Protein AF-A0A821HJB1-F1 (afdb_monomer_lite)

Radius of gyration: 17.28 Å; chains: 1; bounding box: 41×42×47 Å

Structure (mmCIF, N/CA/C/O backbone):
data_AF-A0A821HJB1-F1
#
_entry.id   AF-A0A821HJB1-F1
#
loop_
_atom_site.group_PDB
_atom_site.id
_atom_site.type_symbol
_atom_site.label_atom_id
_atom_site.label_alt_id
_atom_site.label_comp_id
_atom_site.label_asym_id
_atom_site.label_entity_id
_atom_site.label_seq_id
_atom_site.pdbx_PDB_ins_code
_atom_site.Cartn_x
_atom_site.Cartn_y
_atom_site.Cartn_z
_atom_site.occupancy
_atom_site.B_iso_or_equiv
_atom_site.auth_seq_id
_atom_site.auth_comp_id
_atom_site.auth_asym_id
_atom_site.auth_atom_id
_atom_site.pdbx_PDB_model_num
ATOM 1 N N . MET A 1 1 ? 3.500 -17.237 -17.540 1.00 58.28 1 MET A N 1
ATOM 2 C CA . MET A 1 1 ? 4.418 -17.681 -18.619 1.00 58.28 1 MET A CA 1
ATOM 3 C C . MET A 1 1 ? 4.490 -16.703 -19.791 1.00 58.28 1 MET A C 1
ATOM 5 O O . MET A 1 1 ? 5.601 -16.376 -20.175 1.00 58.28 1 MET A O 1
ATOM 9 N N . ALA A 1 2 ? 3.378 -16.182 -20.330 1.00 74.88 2 ALA A N 1
ATOM 10 C CA . ALA A 1 2 ? 3.442 -15.187 -21.416 1.00 74.88 2 ALA A CA 1
ATOM 11 C C . ALA A 1 2 ? 4.125 -13.862 -21.001 1.00 74.88 2 ALA A C 1
ATOM 13 O O . ALA A 1 2 ? 4.992 -13.376 -21.716 1.00 74.88 2 ALA A O 1
ATOM 14 N N . ILE A 1 3 ? 3.803 -13.335 -19.812 1.00 73.25 3 ILE A N 1
ATOM 15 C CA . ILE A 1 3 ? 4.368 -12.079 -19.273 1.00 73.25 3 ILE A CA 1
ATOM 16 C C . ILE A 1 3 ? 5.892 -12.179 -19.085 1.00 73.25 3 ILE A C 1
ATOM 18 O O . ILE A 1 3 ? 6.630 -11.317 -19.550 1.00 73.25 3 ILE A O 1
ATOM 22 N N . HIS A 1 4 ? 6.368 -13.287 -18.511 1.00 74.19 4 HIS A N 1
ATOM 23 C CA . HIS A 1 4 ? 7.798 -13.567 -18.349 1.00 74.19 4 HIS A CA 1
ATOM 24 C C . HIS A 1 4 ? 8.555 -13.622 -19.687 1.00 74.19 4 HIS A C 1
ATOM 26 O O . HIS A 1 4 ? 9.678 -13.130 -19.807 1.00 74.19 4 HIS A O 1
ATOM 32 N N . GLY A 1 5 ? 7.929 -14.206 -20.716 1.00 74.50 5 GLY A N 1
ATOM 33 C CA . GLY A 1 5 ? 8.490 -14.249 -22.065 1.00 74.50 5 GLY A CA 1
ATOM 34 C C . GLY A 1 5 ? 8.616 -12.856 -22.681 1.00 74.50 5 GLY A C 1
ATOM 35 O O . GLY A 1 5 ? 9.649 -12.548 -23.268 1.00 74.50 5 GLY A O 1
ATOM 36 N N . ILE A 1 6 ? 7.610 -11.999 -22.484 1.00 77.25 6 ILE A N 1
ATOM 37 C CA . ILE A 1 6 ? 7.624 -10.601 -22.939 1.00 77.25 6 ILE A CA 1
ATOM 38 C C . ILE A 1 6 ? 8.717 -9.808 -22.213 1.00 77.25 6 ILE A C 1
ATOM 40 O O . ILE A 1 6 ? 9.512 -9.147 -22.876 1.00 77.25 6 ILE A O 1
ATOM 44 N N . TYR A 1 7 ? 8.818 -9.923 -20.883 1.00 73.12 7 TYR A N 1
ATOM 45 C CA . TYR A 1 7 ? 9.877 -9.277 -20.097 1.00 73.12 7 TYR A CA 1
ATOM 46 C C . TYR A 1 7 ? 11.272 -9.681 -20.586 1.00 73.12 7 TYR A C 1
ATOM 48 O O . TYR A 1 7 ? 12.104 -8.834 -20.906 1.00 73.12 7 TYR A O 1
ATOM 56 N N . THR A 1 8 ? 11.510 -10.989 -20.706 1.00 71.56 8 THR A N 1
ATOM 57 C CA . THR A 1 8 ? 12.806 -11.533 -21.131 1.00 71.56 8 THR A CA 1
ATOM 58 C C . THR A 1 8 ? 13.161 -11.106 -22.556 1.00 71.56 8 THR A C 1
ATOM 60 O O . THR A 1 8 ? 14.311 -10.772 -22.838 1.00 71.56 8 THR A O 1
ATOM 63 N N . TRP A 1 9 ? 12.179 -11.080 -23.459 1.00 75.62 9 TRP A N 1
ATOM 64 C CA . TRP A 1 9 ? 12.358 -10.630 -24.838 1.00 75.62 9 TRP A CA 1
ATOM 65 C C . TRP A 1 9 ? 12.702 -9.135 -24.910 1.00 75.62 9 TRP A C 1
ATOM 67 O O . TRP A 1 9 ? 13.674 -8.765 -25.567 1.00 75.62 9 TRP A O 1
ATOM 77 N N . LEU A 1 10 ? 11.981 -8.288 -24.170 1.00 71.69 10 LEU A N 1
ATOM 78 C CA . LEU A 1 10 ? 12.238 -6.846 -24.101 1.00 71.69 10 LEU A CA 1
ATOM 79 C C . LEU A 1 10 ? 13.613 -6.532 -23.502 1.00 71.69 10 LEU A C 1
ATOM 81 O O . LEU A 1 10 ? 14.367 -5.736 -24.067 1.00 71.69 10 LEU A O 1
ATOM 85 N N . LYS A 1 11 ? 13.976 -7.214 -22.413 1.00 72.62 11 LYS A N 1
ATOM 86 C CA . LYS A 1 11 ? 15.265 -7.044 -21.739 1.00 72.62 11 LYS A CA 1
ATOM 87 C C . LYS A 1 11 ? 16.439 -7.445 -22.629 1.00 72.62 11 LYS A C 1
ATOM 89 O O . LYS A 1 11 ? 17.421 -6.713 -22.721 1.00 72.62 11 LYS A O 1
ATOM 94 N N . ASN A 1 12 ? 16.330 -8.587 -23.309 1.00 75.12 12 ASN A N 1
ATOM 95 C CA . ASN A 1 12 ? 17.436 -9.143 -24.089 1.00 75.12 12 ASN A CA 1
ATOM 96 C C . ASN A 1 12 ? 17.602 -8.491 -25.466 1.00 75.12 12 ASN A C 1
ATOM 98 O O . ASN A 1 12 ? 18.727 -8.409 -25.953 1.00 75.12 12 ASN A O 1
ATOM 102 N N . ILE A 1 13 ? 16.515 -8.050 -26.107 1.00 70.88 13 ILE A N 1
ATOM 103 C CA . ILE A 1 13 ? 16.569 -7.518 -27.479 1.00 70.88 13 ILE A CA 1
ATOM 104 C C . ILE A 1 13 ? 16.644 -5.995 -27.500 1.00 70.88 13 ILE A C 1
ATOM 106 O O . ILE A 1 13 ? 17.388 -5.435 -28.301 1.00 70.88 13 ILE A O 1
ATOM 110 N N . HIS A 1 14 ? 15.900 -5.321 -26.622 1.00 62.53 14 HIS A N 1
ATOM 111 C CA . HIS A 1 14 ? 15.787 -3.864 -26.650 1.00 62.53 14 HIS A CA 1
ATOM 112 C C . HIS A 1 14 ? 16.592 -3.160 -25.553 1.00 62.53 14 HIS A C 1
ATOM 114 O O . HIS A 1 14 ? 16.642 -1.934 -25.563 1.00 62.53 14 HIS A O 1
ATOM 120 N N . GLN A 1 15 ? 17.220 -3.900 -24.624 1.00 66.81 15 GLN A N 1
ATOM 121 C CA . GLN A 1 15 ? 17.882 -3.343 -23.428 1.00 66.81 15 GLN A CA 1
ATOM 122 C C . GLN A 1 15 ? 16.966 -2.404 -22.621 1.00 66.81 15 GLN A C 1
ATOM 124 O O . GLN A 1 15 ? 17.431 -1.532 -21.889 1.00 66.81 15 GLN A O 1
ATOM 129 N N . LEU A 1 16 ? 15.652 -2.573 -22.768 1.00 62.72 16 LEU A N 1
ATOM 130 C CA . LEU A 1 16 ? 14.650 -1.795 -22.062 1.00 62.72 16 LEU A CA 1
ATOM 131 C C . LEU A 1 16 ? 14.325 -2.524 -20.764 1.00 62.72 16 LEU A C 1
ATOM 133 O O . LEU A 1 16 ? 13.794 -3.636 -20.789 1.00 62.72 16 LEU A O 1
ATOM 137 N N . ASP A 1 17 ? 14.651 -1.901 -19.634 1.00 64.06 17 ASP A N 1
ATOM 138 C CA . ASP A 1 17 ? 14.298 -2.433 -18.321 1.00 64.06 17 ASP A CA 1
ATOM 139 C C . ASP A 1 17 ? 12.900 -1.940 -17.941 1.00 64.06 17 ASP A C 1
ATOM 141 O O . ASP A 1 17 ? 12.717 -0.884 -17.338 1.00 64.06 17 ASP A O 1
ATOM 145 N N . TRP A 1 18 ? 11.881 -2.670 -18.392 1.00 73.31 18 TRP A N 1
ATOM 146 C CA . TRP A 1 18 ? 10.493 -2.408 -18.011 1.00 73.31 18 TRP A CA 1
ATOM 147 C C . TRP A 1 18 ? 10.191 -3.135 -16.707 1.00 73.31 18 TRP A C 1
ATOM 149 O O . TRP A 1 18 ? 9.511 -4.162 -16.671 1.00 73.31 18 TRP A O 1
ATOM 159 N N . SER A 1 19 ? 10.730 -2.581 -15.629 1.00 71.50 19 SER A N 1
ATOM 160 C CA . SER A 1 19 ? 10.593 -3.060 -14.253 1.00 71.50 19 SER A CA 1
ATOM 161 C C . SER A 1 19 ? 9.132 -3.219 -13.800 1.00 71.50 19 SER A C 1
ATOM 163 O O . SER A 1 19 ? 8.833 -4.073 -12.970 1.00 71.50 19 SER A O 1
ATOM 165 N N . TRP A 1 20 ? 8.183 -2.501 -14.409 1.00 77.19 20 TRP A N 1
ATOM 166 C CA . TRP A 1 20 ? 6.747 -2.680 -14.161 1.00 77.19 20 TRP A CA 1
ATOM 167 C C . TRP A 1 20 ? 6.178 -4.008 -14.679 1.00 77.19 20 TRP A C 1
ATOM 169 O O . TRP A 1 20 ? 5.263 -4.550 -14.065 1.00 77.19 20 TRP A O 1
ATOM 179 N N . ILE A 1 21 ? 6.731 -4.581 -15.758 1.00 79.81 21 ILE A N 1
ATOM 180 C CA . ILE A 1 21 ? 6.297 -5.898 -16.258 1.00 79.81 21 ILE A CA 1
ATOM 181 C C . ILE A 1 21 ? 6.675 -6.992 -15.259 1.00 79.81 21 ILE A C 1
ATOM 183 O O . ILE A 1 21 ? 5.916 -7.945 -15.076 1.00 79.81 21 ILE A O 1
ATOM 187 N N . GLN A 1 22 ? 7.827 -6.853 -14.601 1.00 79.19 22 GLN A N 1
ATOM 188 C CA . GLN A 1 22 ? 8.259 -7.788 -13.567 1.00 79.19 22 GLN A CA 1
ATOM 189 C C . GLN A 1 22 ? 7.305 -7.764 -12.361 1.00 79.19 22 GLN A C 1
ATOM 191 O O . GLN A 1 22 ? 6.886 -8.823 -11.890 1.00 79.19 22 GLN A O 1
ATOM 196 N N . ALA A 1 23 ? 6.851 -6.579 -11.947 1.00 81.25 23 ALA A N 1
ATOM 197 C CA . ALA A 1 23 ? 5.840 -6.453 -10.901 1.00 81.25 23 ALA A CA 1
ATOM 198 C C . ALA A 1 23 ? 4.513 -7.137 -11.298 1.00 81.25 23 ALA A C 1
ATOM 200 O O . ALA A 1 23 ? 3.960 -7.913 -10.514 1.00 81.25 23 ALA A O 1
ATOM 201 N N . CYS A 1 24 ? 4.061 -6.961 -12.549 1.00 82.44 24 CYS A N 1
ATOM 202 C CA . CYS A 1 24 ? 2.880 -7.654 -13.085 1.00 82.44 24 CYS A CA 1
ATOM 203 C C . CYS A 1 24 ? 3.066 -9.179 -13.156 1.00 82.44 24 CYS A C 1
ATOM 205 O O . CYS A 1 24 ? 2.105 -9.937 -13.013 1.00 82.44 24 CYS A O 1
ATOM 207 N N . GLU A 1 25 ? 4.290 -9.664 -13.384 1.00 84.62 25 GLU A N 1
ATOM 208 C CA . GLU A 1 25 ? 4.593 -11.094 -13.319 1.00 84.62 25 GLU A CA 1
ATOM 209 C C . GLU A 1 25 ? 4.379 -11.630 -11.899 1.00 84.62 25 GLU A C 1
ATOM 211 O O . GLU A 1 25 ? 3.733 -12.668 -11.724 1.00 84.62 25 GLU A O 1
ATOM 216 N N . HIS A 1 26 ? 4.876 -10.916 -10.887 1.00 83.44 26 HIS A N 1
ATOM 217 C CA . HIS A 1 26 ? 4.679 -11.287 -9.490 1.00 83.44 26 HIS A CA 1
ATOM 218 C C . HIS A 1 26 ? 3.205 -11.240 -9.077 1.00 83.44 26 HIS A C 1
ATOM 220 O O . HIS A 1 26 ? 2.749 -12.149 -8.376 1.00 83.44 26 HIS A O 1
ATOM 226 N N . GLU A 1 27 ? 2.444 -10.260 -9.563 1.00 84.50 27 GLU A N 1
ATOM 227 C CA . GLU A 1 27 ? 0.997 -10.187 -9.355 1.00 84.50 27 GLU A CA 1
ATOM 228 C C . GLU A 1 27 ? 0.277 -11.390 -9.989 1.00 84.50 27 GLU A C 1
ATOM 230 O O . GLU A 1 27 ? -0.464 -12.109 -9.311 1.00 84.50 27 GLU A O 1
ATOM 235 N N . ALA A 1 28 ? 0.573 -11.700 -11.257 1.00 83.50 28 ALA A N 1
ATOM 236 C CA . ALA A 1 28 ? 0.003 -12.847 -11.968 1.00 83.50 28 ALA A CA 1
ATOM 237 C C . ALA A 1 28 ? 0.384 -14.197 -11.330 1.00 83.50 28 ALA A C 1
ATOM 239 O O . ALA A 1 28 ? -0.383 -15.161 -11.390 1.00 83.50 28 ALA A O 1
ATOM 240 N N . ALA A 1 29 ? 1.551 -14.270 -10.687 1.00 86.19 29 ALA A N 1
ATOM 241 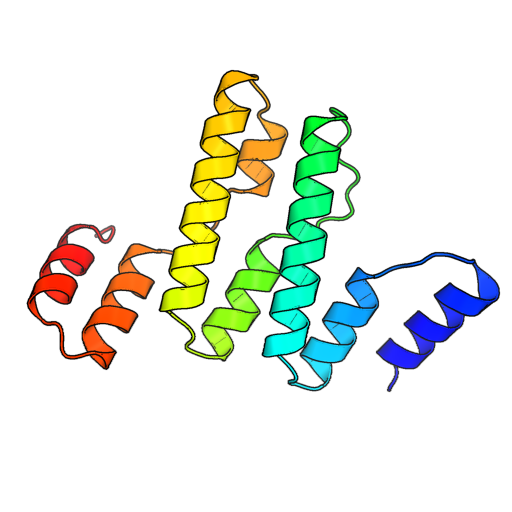C CA . ALA A 1 29 ? 1.999 -15.421 -9.910 1.00 86.19 29 ALA A CA 1
ATOM 242 C C . ALA A 1 29 ? 1.362 -15.504 -8.506 1.00 86.19 29 ALA A C 1
ATOM 244 O O . ALA A 1 29 ? 1.699 -16.408 -7.741 1.00 86.19 29 ALA A O 1
ATOM 245 N N . ARG A 1 30 ? 0.453 -14.580 -8.150 1.00 84.06 30 ARG A N 1
ATOM 246 C CA . ARG A 1 30 ? -0.130 -14.398 -6.806 1.00 84.06 30 ARG A CA 1
ATOM 247 C C . ARG A 1 30 ? 0.899 -14.118 -5.708 1.00 84.06 30 ARG A C 1
ATOM 249 O O . ARG A 1 30 ? 0.589 -14.242 -4.522 1.00 84.06 30 ARG A O 1
ATOM 256 N N . ASN A 1 31 ? 2.106 -13.691 -6.069 1.00 88.81 31 ASN A N 1
ATOM 257 C CA . ASN A 1 31 ? 3.094 -13.198 -5.118 1.00 88.81 31 ASN A CA 1
ATOM 258 C C . ASN A 1 31 ? 2.860 -11.703 -4.852 1.00 88.81 31 ASN A C 1
ATOM 260 O O . ASN A 1 31 ? 3.690 -10.848 -5.154 1.00 88.81 31 ASN A O 1
ATOM 264 N N . LEU A 1 32 ? 1.694 -11.401 -4.279 1.00 88.06 32 LEU A N 1
ATOM 265 C CA . LEU A 1 32 ? 1.202 -10.033 -4.094 1.00 88.06 32 LEU A CA 1
ATOM 266 C C . LEU A 1 32 ? 2.092 -9.195 -3.165 1.00 88.06 32 LEU A C 1
ATOM 268 O O . LEU A 1 32 ? 2.153 -7.981 -3.308 1.00 88.06 32 LEU A O 1
ATOM 272 N N . LYS A 1 33 ? 2.823 -9.826 -2.233 1.00 88.12 33 LYS A N 1
ATOM 273 C CA . LYS A 1 33 ? 3.762 -9.115 -1.347 1.00 88.12 33 LYS A CA 1
ATOM 274 C C . LYS A 1 33 ? 4.953 -8.561 -2.121 1.00 88.12 33 LYS A C 1
ATOM 276 O O . LYS A 1 33 ? 5.355 -7.422 -1.895 1.00 88.12 33 LYS A O 1
ATOM 281 N N . GLN A 1 34 ? 5.502 -9.372 -3.024 1.00 87.19 34 GLN A N 1
ATOM 282 C CA . GLN A 1 34 ? 6.606 -8.957 -3.881 1.00 87.19 34 GLN A CA 1
ATOM 283 C C . GLN A 1 34 ? 6.130 -7.931 -4.915 1.00 87.19 34 GLN A C 1
ATOM 285 O O . GLN A 1 34 ? 6.786 -6.910 -5.094 1.00 87.19 34 GLN A O 1
ATOM 290 N N . ALA A 1 35 ? 4.949 -8.147 -5.505 1.00 87.50 35 ALA A N 1
ATOM 291 C CA . ALA A 1 35 ? 4.334 -7.193 -6.425 1.00 87.50 35 ALA A CA 1
ATOM 292 C C . ALA A 1 35 ? 4.112 -5.821 -5.761 1.00 87.50 35 ALA A C 1
ATOM 294 O O . ALA A 1 35 ? 4.539 -4.806 -6.300 1.00 87.50 35 ALA A O 1
ATOM 295 N N . ALA A 1 36 ? 3.552 -5.782 -4.545 1.00 87.88 36 ALA A N 1
ATOM 296 C CA . ALA A 1 36 ? 3.354 -4.539 -3.796 1.00 87.88 36 ALA A CA 1
ATOM 297 C C . ALA A 1 36 ? 4.669 -3.790 -3.535 1.00 87.88 36 ALA A C 1
ATOM 299 O O . ALA A 1 36 ? 4.719 -2.565 -3.642 1.00 87.88 36 ALA A O 1
ATOM 300 N N . TYR A 1 37 ? 5.742 -4.513 -3.193 1.00 88.81 37 TYR A N 1
ATOM 301 C CA . TYR A 1 37 ? 7.061 -3.917 -2.978 1.00 88.81 37 TYR A CA 1
ATOM 302 C C . TYR A 1 37 ? 7.611 -3.275 -4.257 1.00 88.81 37 TYR A C 1
ATOM 304 O O . TYR A 1 37 ? 8.083 -2.137 -4.221 1.00 88.81 37 TYR A O 1
ATOM 312 N N . GLU A 1 38 ? 7.512 -3.977 -5.383 1.00 86.38 38 GLU A N 1
ATOM 313 C CA . GLU A 1 38 ? 7.994 -3.486 -6.673 1.00 86.38 38 GLU A CA 1
ATOM 314 C C . GLU A 1 38 ? 7.149 -2.316 -7.183 1.00 86.38 38 GLU A C 1
ATOM 316 O O . GLU A 1 38 ? 7.708 -1.274 -7.521 1.00 86.38 38 GLU A O 1
ATOM 321 N N . TYR A 1 39 ? 5.815 -2.399 -7.117 1.00 88.19 39 TYR A N 1
ATOM 322 C CA . TYR A 1 39 ? 4.935 -1.274 -7.453 1.00 88.19 39 TYR A CA 1
ATOM 323 C C . TYR A 1 39 ? 5.191 -0.047 -6.581 1.00 88.19 39 TYR A C 1
ATOM 325 O O . TYR A 1 39 ? 5.135 1.081 -7.072 1.00 88.19 39 TYR A O 1
ATOM 333 N N . LYS A 1 40 ? 5.521 -0.242 -5.302 1.00 87.44 40 LYS A N 1
ATOM 334 C CA . LYS A 1 40 ? 5.873 0.851 -4.394 1.00 87.44 40 LYS A CA 1
ATOM 335 C C . LYS A 1 40 ? 7.180 1.531 -4.801 1.00 87.44 40 LYS A C 1
ATOM 337 O O . LYS A 1 40 ? 7.258 2.758 -4.779 1.00 87.44 40 LYS A O 1
ATOM 342 N N . LEU A 1 41 ? 8.199 0.753 -5.166 1.00 86.19 41 LEU A N 1
ATOM 343 C CA . LEU A 1 41 ? 9.470 1.268 -5.684 1.00 86.19 41 LEU A CA 1
ATOM 344 C C . LEU A 1 41 ? 9.246 2.099 -6.948 1.00 86.19 41 LEU A C 1
ATOM 346 O O . LEU A 1 41 ? 9.666 3.252 -7.007 1.00 86.19 41 LEU A O 1
ATOM 350 N N . LEU A 1 42 ? 8.492 1.541 -7.891 1.00 84.00 42 LEU A N 1
ATOM 351 C CA . LEU A 1 42 ? 8.178 2.176 -9.165 1.00 84.00 42 LEU A CA 1
ATOM 352 C C . LEU A 1 42 ? 7.356 3.455 -8.998 1.00 84.00 42 LEU A C 1
ATOM 354 O O . LEU A 1 42 ? 7.661 4.465 -9.624 1.00 84.00 42 LEU A O 1
ATOM 358 N N . SER A 1 43 ? 6.361 3.442 -8.108 1.00 83.12 43 SER A N 1
ATOM 359 C CA . SER A 1 43 ? 5.562 4.631 -7.792 1.00 83.12 43 SER A CA 1
ATOM 360 C C . SER A 1 43 ? 6.436 5.740 -7.200 1.00 83.12 43 SER A C 1
ATOM 362 O O . SER A 1 43 ? 6.340 6.890 -7.612 1.00 83.12 43 SER A O 1
ATOM 364 N N . ASN A 1 44 ? 7.346 5.408 -6.276 1.00 83.94 44 ASN A N 1
ATOM 365 C CA . ASN A 1 44 ? 8.257 6.391 -5.681 1.00 83.94 44 ASN A CA 1
ATOM 366 C C . ASN A 1 44 ? 9.236 6.985 -6.702 1.00 83.94 44 ASN A C 1
ATOM 368 O O . ASN A 1 44 ? 9.515 8.184 -6.657 1.00 83.94 44 ASN A O 1
ATOM 372 N N . GLU A 1 45 ? 9.768 6.164 -7.609 1.00 81.31 45 GLU A N 1
ATOM 373 C CA . GLU A 1 45 ? 10.615 6.640 -8.705 1.00 81.31 45 GLU A CA 1
ATOM 374 C C . GLU A 1 45 ? 9.828 7.546 -9.652 1.00 81.31 45 GLU A C 1
ATOM 376 O O . GLU A 1 45 ? 10.295 8.640 -9.960 1.00 81.31 45 GLU A O 1
ATOM 381 N N . HIS A 1 46 ? 8.604 7.156 -10.018 1.00 78.12 46 HIS A N 1
ATOM 382 C CA . HIS A 1 46 ? 7.713 7.967 -10.840 1.00 78.12 46 HIS A CA 1
ATOM 383 C C . HIS A 1 46 ? 7.417 9.325 -10.189 1.00 78.12 46 HIS A C 1
ATOM 385 O O . HIS A 1 46 ? 7.570 10.362 -10.831 1.00 78.12 46 HIS A O 1
ATOM 391 N N . PHE A 1 47 ? 7.100 9.352 -8.892 1.00 76.94 47 PHE A N 1
ATOM 392 C CA . PHE A 1 47 ? 6.885 10.601 -8.156 1.00 76.94 47 PHE A CA 1
ATOM 393 C C . PHE A 1 47 ? 8.133 11.483 -8.107 1.00 76.94 47 PHE A C 1
ATOM 395 O O . PHE A 1 47 ? 8.034 12.699 -8.251 1.00 76.94 47 PHE A O 1
ATOM 402 N N 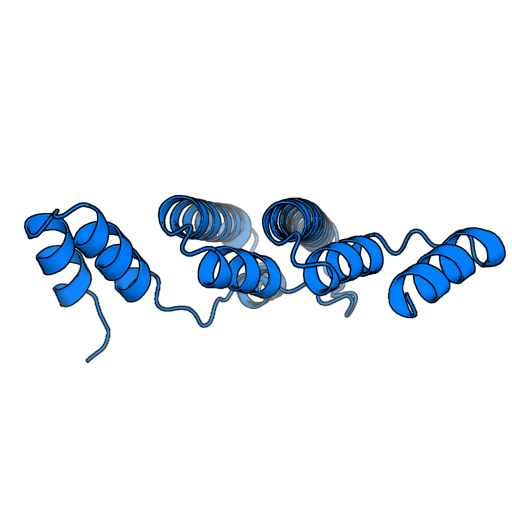. LYS A 1 48 ? 9.320 10.887 -7.960 1.00 77.50 48 LYS A N 1
ATOM 403 C CA . LYS A 1 48 ? 10.588 11.622 -8.013 1.00 77.50 48 LYS A CA 1
ATOM 404 C C . LYS A 1 48 ? 10.876 12.171 -9.415 1.00 77.50 48 LYS A C 1
ATOM 406 O O . LYS A 1 48 ? 11.414 13.263 -9.550 1.00 77.50 48 LYS A O 1
ATOM 411 N N . THR A 1 49 ? 10.523 11.446 -10.471 1.00 75.75 49 THR A N 1
ATOM 412 C CA . THR A 1 49 ? 10.663 11.938 -11.848 1.00 75.75 49 THR A CA 1
ATOM 413 C C . THR A 1 49 ? 9.674 13.065 -12.142 1.00 75.75 49 THR A C 1
ATOM 415 O O . THR A 1 49 ? 10.071 14.065 -12.736 1.00 75.75 49 THR A O 1
ATOM 418 N N . LEU A 1 50 ? 8.428 12.954 -11.675 1.00 72.62 50 LEU A N 1
ATOM 419 C CA . LEU A 1 50 ? 7.416 14.011 -11.788 1.00 72.62 50 LEU A CA 1
ATOM 420 C C . LEU A 1 50 ? 7.774 15.268 -10.982 1.00 72.62 50 LEU A C 1
ATOM 422 O O . LEU A 1 50 ? 7.384 16.368 -11.365 1.00 72.62 50 LEU A O 1
ATOM 426 N N . SER A 1 51 ? 8.520 15.134 -9.879 1.00 69.12 51 SER A N 1
ATOM 427 C CA . SER A 1 51 ? 9.017 16.300 -9.139 1.00 69.12 51 SER A CA 1
ATOM 428 C C . SER A 1 51 ? 10.195 16.985 -9.835 1.00 69.12 51 SER A C 1
ATOM 430 O O . SER A 1 51 ? 10.371 18.191 -9.702 1.00 69.12 51 SER A O 1
ATOM 432 N N . MET A 1 52 ? 11.000 16.237 -10.597 1.00 70.25 52 MET A N 1
ATOM 433 C CA . MET A 1 52 ? 12.164 16.765 -11.319 1.00 70.25 52 MET A CA 1
ATOM 434 C C . MET A 1 52 ? 11.851 17.226 -12.749 1.00 70.25 52 MET A C 1
ATOM 436 O O . MET A 1 52 ? 12.624 17.990 -13.326 1.00 70.25 52 MET A O 1
ATOM 440 N N . SER A 1 53 ? 10.752 16.759 -13.341 1.00 61.88 53 SER A N 1
ATOM 441 C CA . SER A 1 53 ? 10.336 17.097 -14.701 1.00 61.88 53 SER A CA 1
ATOM 442 C C . SER A 1 53 ? 8.826 17.325 -14.756 1.00 61.88 53 SER A C 1
ATOM 444 O O . SER A 1 53 ? 8.054 16.473 -14.334 1.00 61.88 53 SER A O 1
ATOM 446 N N . ASN A 1 54 ? 8.395 18.451 -15.334 1.00 57.16 54 ASN A N 1
ATOM 447 C CA . ASN A 1 54 ? 6.974 18.743 -15.587 1.00 57.16 54 ASN A CA 1
ATOM 448 C C . ASN A 1 54 ? 6.353 17.842 -16.676 1.00 57.16 54 ASN A C 1
ATOM 450 O O . ASN A 1 54 ? 5.203 18.046 -17.066 1.00 57.16 54 ASN A O 1
ATOM 454 N N . GLU A 1 55 ? 7.103 16.871 -17.201 1.00 54.56 55 GLU A N 1
ATOM 455 C CA . GLU A 1 55 ? 6.649 15.974 -18.254 1.00 54.56 55 GLU A CA 1
ATOM 456 C C . GLU A 1 55 ? 5.983 14.738 -17.648 1.00 54.56 55 GLU A C 1
ATOM 458 O O . GLU A 1 55 ? 6.626 13.859 -17.074 1.00 54.56 55 GLU A O 1
ATOM 463 N N . THR A 1 56 ? 4.668 14.641 -17.828 1.00 52.50 56 THR A N 1
ATOM 464 C CA . THR A 1 56 ? 3.910 13.417 -17.578 1.00 52.50 56 THR A CA 1
ATOM 465 C C . THR A 1 56 ? 4.208 12.430 -18.699 1.00 52.50 56 THR A C 1
ATOM 467 O O . THR A 1 56 ? 3.483 12.370 -19.694 1.00 52.50 56 THR A O 1
ATOM 470 N N . LYS A 1 57 ? 5.292 11.658 -18.581 1.00 51.06 57 LYS A N 1
ATOM 471 C CA . LYS A 1 57 ? 5.366 10.418 -19.356 1.00 51.06 57 LYS A CA 1
ATOM 472 C C . LYS A 1 57 ? 4.211 9.535 -18.902 1.00 51.06 57 LYS A C 1
ATOM 474 O O . LYS A 1 57 ? 4.090 9.235 -17.718 1.00 51.06 57 LYS A O 1
ATOM 479 N N . ASP A 1 58 ? 3.382 9.149 -19.864 1.00 50.31 58 ASP A N 1
ATOM 480 C CA . ASP A 1 58 ? 2.156 8.349 -19.736 1.00 50.31 58 ASP A CA 1
ATOM 481 C C . ASP A 1 58 ? 2.419 6.896 -19.278 1.00 50.31 58 ASP A C 1
ATOM 483 O O . ASP A 1 58 ? 1.568 6.017 -19.413 1.00 50.31 58 ASP A O 1
ATOM 487 N N . ASP A 1 59 ? 3.595 6.634 -18.700 1.00 53.66 59 ASP A N 1
ATOM 488 C CA . ASP A 1 59 ? 3.930 5.409 -17.986 1.00 53.66 59 ASP A CA 1
ATOM 489 C C . ASP A 1 59 ? 3.233 5.466 -16.619 1.00 53.66 59 ASP A C 1
ATOM 491 O O . ASP A 1 59 ? 3.859 5.619 -15.568 1.00 53.66 59 ASP A O 1
ATOM 495 N N . LYS A 1 60 ? 1.895 5.428 -16.648 1.00 55.22 60 LYS A N 1
ATOM 496 C CA . LYS A 1 60 ? 1.016 5.404 -15.476 1.00 55.22 60 LYS A CA 1
ATOM 497 C C . LYS A 1 60 ? 1.224 4.106 -14.704 1.00 55.22 60 LYS A C 1
ATOM 499 O O . LYS A 1 60 ? 0.430 3.171 -14.778 1.00 55.22 60 LYS A O 1
ATOM 504 N N . ILE A 1 61 ? 2.278 4.063 -13.905 1.00 62.19 61 ILE A N 1
ATOM 505 C CA . ILE A 1 61 ? 2.316 3.182 -12.747 1.00 62.19 61 ILE A CA 1
ATOM 506 C C . ILE A 1 61 ? 1.509 3.910 -11.679 1.00 62.19 61 ILE A C 1
ATOM 508 O O . ILE A 1 61 ? 2.021 4.759 -10.952 1.00 62.19 61 ILE A O 1
ATOM 512 N N . SER A 1 62 ? 0.202 3.646 -11.686 1.00 67.50 62 SER A N 1
ATOM 513 C CA . SER A 1 62 ? -0.726 4.233 -10.726 1.00 67.50 62 SER A CA 1
ATOM 514 C C . SER A 1 62 ? -0.403 3.699 -9.337 1.00 67.50 62 SER A C 1
ATOM 516 O O . SER A 1 62 ? -0.226 2.491 -9.153 1.00 67.50 62 SER A O 1
ATOM 518 N N . SER A 1 63 ? -0.376 4.594 -8.348 1.00 74.69 63 SER A N 1
ATOM 519 C CA . SER A 1 63 ? -0.262 4.209 -6.939 1.00 74.69 63 SER A CA 1
ATOM 520 C C . SER A 1 63 ? -1.345 3.204 -6.529 1.00 74.69 63 SER A C 1
ATOM 522 O O . SER A 1 63 ? -1.111 2.411 -5.618 1.00 74.69 63 SER A O 1
ATOM 524 N N . GLU A 1 64 ? -2.472 3.175 -7.251 1.00 80.88 64 GLU A N 1
ATOM 525 C CA . GLU A 1 64 ? -3.578 2.215 -7.139 1.00 80.88 64 GLU A CA 1
ATOM 526 C C . GLU A 1 64 ? -3.124 0.750 -7.199 1.00 80.88 64 GLU A C 1
ATOM 528 O O . GLU A 1 64 ? -3.624 -0.057 -6.422 1.00 80.88 64 GLU A O 1
ATOM 533 N N . LEU A 1 65 ? -2.104 0.405 -7.995 1.00 84.19 65 LEU A N 1
ATOM 534 C CA . LEU A 1 65 ? -1.605 -0.978 -8.080 1.00 84.19 65 LEU A CA 1
ATOM 535 C C . LEU A 1 65 ? -1.015 -1.472 -6.748 1.00 84.19 65 LEU A C 1
ATOM 537 O O . LEU A 1 65 ? -1.123 -2.648 -6.392 1.00 84.19 65 LEU A O 1
ATOM 541 N N . VAL A 1 66 ? -0.420 -0.562 -5.968 1.00 85.69 66 VAL A N 1
ATOM 542 C CA . VAL A 1 66 ? 0.055 -0.865 -4.609 1.00 85.69 66 VAL A CA 1
ATOM 543 C C . VAL A 1 66 ? -1.134 -1.125 -3.686 1.00 85.69 66 VAL A C 1
ATOM 545 O O . VAL A 1 66 ? -1.102 -2.054 -2.874 1.00 85.69 66 VAL A O 1
ATOM 548 N N . TYR A 1 67 ? -2.192 -0.322 -3.815 1.00 86.94 67 TYR A N 1
ATOM 549 C CA . TYR A 1 67 ? -3.400 -0.493 -3.023 1.00 86.94 67 TYR A CA 1
ATOM 550 C C . TYR A 1 67 ? -4.107 -1.813 -3.335 1.00 86.94 67 TYR A C 1
ATOM 552 O O . TYR A 1 67 ? -4.443 -2.531 -2.397 1.00 86.94 67 TYR A O 1
ATOM 560 N N . ASP A 1 68 ? -4.261 -2.177 -4.608 1.00 87.31 68 ASP A N 1
ATOM 561 C CA . ASP A 1 68 ? -4.912 -3.422 -5.032 1.00 87.31 68 ASP A CA 1
ATOM 562 C C . ASP A 1 68 ? -4.210 -4.662 -4.467 1.00 87.31 68 ASP A C 1
ATOM 564 O O . ASP A 1 68 ? -4.860 -5.593 -3.968 1.00 87.31 68 ASP A O 1
ATOM 568 N N . CYS A 1 69 ? -2.872 -4.649 -4.449 1.00 87.44 69 CYS A N 1
ATOM 569 C CA . CYS A 1 69 ? -2.085 -5.715 -3.838 1.00 87.44 69 CYS A CA 1
ATOM 570 C C . CYS A 1 69 ? -2.348 -5.826 -2.326 1.00 87.44 69 CYS A C 1
ATOM 572 O O . CYS A 1 69 ? -2.576 -6.929 -1.820 1.00 87.44 69 CYS A O 1
ATOM 574 N N . TYR A 1 70 ? -2.338 -4.707 -1.591 1.00 88.81 70 TYR A N 1
ATOM 575 C CA . TYR A 1 70 ? -2.564 -4.724 -0.141 1.00 88.81 70 TYR A CA 1
ATOM 576 C C . TYR A 1 70 ? -4.018 -5.016 0.245 1.00 88.81 70 TYR A C 1
ATOM 578 O O . TYR A 1 70 ? -4.242 -5.721 1.233 1.00 88.81 70 TYR A O 1
ATOM 586 N N . LEU A 1 71 ? -4.995 -4.547 -0.539 1.00 89.06 71 LEU A N 1
ATOM 587 C CA . LEU A 1 71 ? -6.413 -4.881 -0.381 1.00 89.06 71 LEU A CA 1
ATOM 588 C C . LEU A 1 71 ? -6.629 -6.390 -0.520 1.00 89.06 71 LEU A C 1
ATOM 590 O O . LEU A 1 71 ? -7.260 -7.005 0.338 1.00 89.06 71 LEU A O 1
ATOM 594 N N . SER A 1 72 ? -6.042 -6.993 -1.556 1.00 88.88 72 SER A N 1
ATOM 595 C CA . SER A 1 72 ? -6.130 -8.435 -1.821 1.00 88.88 72 SER A CA 1
ATOM 596 C C . SER A 1 72 ? -5.461 -9.289 -0.738 1.00 88.88 72 SER A C 1
ATOM 598 O O . SER A 1 72 ? -5.836 -10.442 -0.530 1.00 88.88 72 SER A O 1
ATOM 600 N N . LEU A 1 73 ? -4.463 -8.735 -0.044 1.00 90.12 73 LEU A N 1
ATOM 601 C CA . LEU A 1 73 ? -3.769 -9.385 1.069 1.00 90.12 73 LEU A CA 1
ATOM 602 C C . LEU A 1 73 ? -4.401 -9.113 2.442 1.00 90.12 73 LEU A C 1
ATOM 604 O O . LEU A 1 73 ? -3.918 -9.672 3.427 1.00 90.12 73 LEU A O 1
ATOM 608 N N . HIS A 1 74 ? -5.429 -8.261 2.526 1.00 88.12 74 HIS A N 1
ATOM 609 C CA . HIS A 1 74 ? -5.985 -7.752 3.788 1.00 88.12 74 HIS A CA 1
ATOM 610 C C . HIS A 1 74 ? -4.920 -7.122 4.708 1.00 88.12 74 HIS A C 1
ATOM 612 O O . HIS A 1 74 ? -5.012 -7.158 5.933 1.00 88.12 74 HIS A O 1
ATOM 618 N N . GLN A 1 75 ? -3.878 -6.531 4.119 1.00 89.69 75 GLN A N 1
ATOM 619 C CA . GLN A 1 75 ? -2.799 -5.856 4.843 1.00 89.69 75 GLN A CA 1
ATOM 620 C C . GLN A 1 75 ? -3.169 -4.393 5.103 1.00 89.69 75 GLN A C 1
ATOM 622 O O . GLN A 1 75 ? -2.612 -3.459 4.522 1.00 89.69 75 GLN A O 1
ATOM 627 N N . TRP A 1 76 ? -4.173 -4.193 5.959 1.00 90.44 76 TRP A N 1
ATOM 628 C CA . TRP A 1 76 ? -4.717 -2.866 6.257 1.00 90.44 76 TRP A CA 1
ATOM 629 C C . TRP A 1 76 ? -3.689 -1.889 6.843 1.00 90.44 76 TRP A C 1
ATOM 631 O O . TRP A 1 76 ? -3.671 -0.740 6.396 1.00 90.44 76 TRP A O 1
ATOM 641 N N . PRO A 1 77 ? -2.821 -2.285 7.798 1.00 89.75 77 PRO A N 1
ATOM 642 C CA . PRO A 1 77 ? -1.813 -1.378 8.345 1.00 89.75 77 PRO A CA 1
ATOM 643 C C . PRO A 1 77 ? -0.835 -0.871 7.281 1.00 89.75 77 PRO A C 1
ATOM 645 O O . PRO A 1 77 ? -0.514 0.317 7.249 1.00 89.75 77 PRO A O 1
ATOM 648 N N . GLU A 1 78 ? -0.388 -1.751 6.386 1.00 89.88 78 GLU A N 1
ATOM 649 C CA . GLU A 1 78 ? 0.531 -1.424 5.300 1.00 89.88 78 GLU A CA 1
ATOM 650 C C . GLU A 1 78 ? -0.118 -0.494 4.273 1.00 89.88 78 GLU A C 1
ATOM 652 O O . GLU A 1 78 ? 0.520 0.459 3.822 1.00 89.88 78 GLU A O 1
ATOM 657 N N . LEU A 1 79 ? -1.399 -0.711 3.968 1.00 89.38 79 LEU A N 1
ATOM 658 C CA . LEU A 1 79 ? -2.172 0.166 3.095 1.00 89.38 79 LEU A CA 1
ATOM 659 C C . LEU A 1 79 ? -2.342 1.562 3.710 1.00 89.38 79 LEU A C 1
ATOM 661 O O . LEU A 1 79 ? -2.101 2.567 3.041 1.00 89.38 79 LEU A O 1
ATOM 665 N N . ILE A 1 80 ? -2.682 1.642 5.000 1.00 89.56 80 ILE A N 1
ATOM 666 C CA . ILE A 1 80 ? -2.788 2.921 5.721 1.00 89.56 80 ILE A CA 1
ATOM 667 C C . ILE A 1 80 ? -1.442 3.655 5.719 1.00 89.56 80 ILE A C 1
ATOM 669 O O . ILE A 1 80 ? -1.392 4.845 5.412 1.00 89.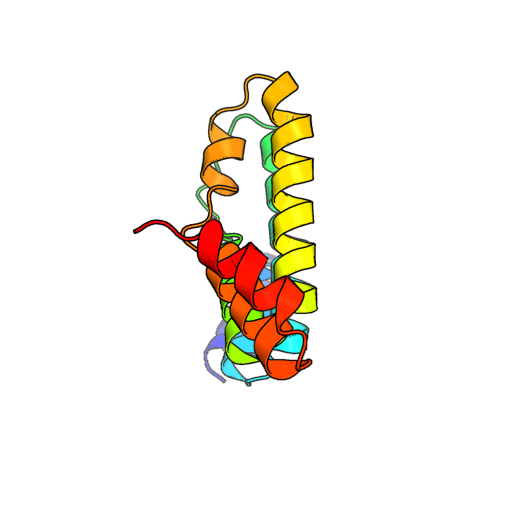56 80 ILE A O 1
ATOM 673 N N . ALA A 1 81 ? -0.344 2.949 5.996 1.00 90.44 81 ALA A N 1
ATOM 674 C CA . ALA A 1 81 ? 0.996 3.527 5.979 1.00 90.44 81 ALA A CA 1
ATOM 675 C C . ALA A 1 81 ? 1.414 4.010 4.581 1.00 90.44 81 ALA A C 1
ATOM 677 O O . ALA A 1 81 ? 2.087 5.039 4.454 1.00 90.44 81 ALA A O 1
ATOM 678 N N . TRP A 1 82 ? 1.022 3.288 3.528 1.00 89.44 82 TRP A N 1
ATOM 679 C CA . TRP A 1 82 ? 1.243 3.720 2.152 1.00 89.44 82 TRP A CA 1
ATOM 680 C C . TRP A 1 82 ? 0.471 5.001 1.843 1.00 89.44 82 TRP A C 1
ATOM 682 O O . TRP A 1 82 ? 1.076 5.977 1.408 1.00 89.44 82 TRP A O 1
ATOM 692 N N . ASN A 1 83 ? -0.811 5.055 2.197 1.00 88.75 83 ASN A N 1
ATOM 693 C CA . ASN A 1 83 ? -1.628 6.249 2.017 1.00 88.75 83 ASN A CA 1
ATOM 694 C C . ASN A 1 83 ? -1.064 7.476 2.747 1.00 88.75 83 ASN A C 1
ATOM 696 O O . ASN A 1 83 ? -0.971 8.559 2.176 1.00 88.75 83 ASN A O 1
ATOM 700 N N . ASP A 1 84 ? -0.633 7.309 3.998 1.00 88.94 84 ASP A N 1
ATOM 701 C CA . ASP A 1 84 ? -0.003 8.392 4.755 1.00 88.94 84 ASP A CA 1
ATOM 702 C C . ASP A 1 84 ? 1.328 8.836 4.115 1.00 88.94 84 ASP A C 1
ATOM 704 O O . ASP A 1 84 ? 1.713 10.000 4.232 1.00 88.94 84 ASP A O 1
ATOM 708 N N . THR A 1 85 ? 2.034 7.933 3.423 1.00 86.88 85 THR A N 1
ATOM 709 C CA . THR A 1 85 ? 3.240 8.265 2.645 1.00 86.88 85 THR A CA 1
ATOM 710 C C . THR A 1 85 ? 2.883 9.106 1.422 1.00 86.88 85 THR A C 1
ATOM 712 O O . THR A 1 85 ? 3.488 10.159 1.230 1.00 86.88 85 THR A O 1
ATOM 715 N N . CYS A 1 86 ? 1.871 8.698 0.651 1.00 83.44 86 CYS A N 1
ATOM 716 C CA . CYS A 1 86 ? 1.374 9.448 -0.503 1.00 83.44 86 CYS A CA 1
ATOM 717 C C . CYS A 1 86 ? 0.900 10.850 -0.102 1.00 83.44 86 CYS A C 1
ATOM 719 O O . CYS A 1 86 ? 1.335 11.825 -0.704 1.00 83.44 86 CYS A O 1
ATOM 721 N N . ILE A 1 87 ? 0.116 10.980 0.975 1.00 83.31 87 ILE A N 1
ATOM 722 C CA . ILE A 1 87 ? -0.338 12.286 1.485 1.00 83.31 87 ILE A CA 1
ATOM 723 C C . ILE A 1 87 ? 0.846 13.160 1.906 1.00 83.31 87 ILE A C 1
ATOM 725 O O . ILE A 1 87 ? 0.884 14.343 1.579 1.00 83.31 87 ILE A O 1
ATOM 729 N N . LYS A 1 88 ? 1.826 12.610 2.635 1.00 83.69 88 LYS A N 1
ATOM 730 C CA . LYS A 1 88 ? 3.016 13.377 3.041 1.00 83.69 88 LYS A CA 1
ATOM 731 C C . LYS A 1 88 ? 3.803 13.867 1.835 1.00 83.69 88 LYS A C 1
ATOM 733 O O . LYS A 1 88 ? 4.235 15.014 1.831 1.00 83.69 88 LYS A O 1
ATOM 738 N N . MET A 1 89 ? 3.981 13.016 0.829 1.00 78.00 89 MET A N 1
ATOM 739 C CA . MET A 1 89 ? 4.631 13.412 -0.414 1.00 78.00 89 MET A CA 1
ATOM 740 C C . MET A 1 89 ? 3.820 14.508 -1.112 1.00 78.00 89 MET A C 1
ATOM 742 O O . MET A 1 89 ? 4.374 15.559 -1.409 1.00 78.00 89 MET A O 1
ATOM 746 N N . GLN A 1 90 ? 2.506 14.337 -1.256 1.00 74.62 90 GLN A N 1
ATOM 747 C CA . GLN A 1 90 ? 1.621 15.351 -1.828 1.00 74.62 90 GLN A CA 1
ATOM 748 C C . GLN A 1 90 ? 1.733 16.690 -1.085 1.00 74.62 90 GLN A C 1
ATOM 750 O O . GLN A 1 90 ? 1.855 17.724 -1.723 1.00 74.62 90 GLN A O 1
ATOM 755 N N . MET A 1 91 ? 1.770 16.696 0.252 1.00 75.81 91 MET A N 1
ATOM 756 C CA . MET A 1 91 ? 1.947 17.919 1.049 1.00 75.81 91 MET A CA 1
ATOM 757 C C . MET A 1 91 ? 3.298 18.601 0.824 1.00 75.81 91 MET A C 1
ATOM 759 O O . MET A 1 91 ? 3.353 19.828 0.800 1.00 75.81 91 MET A O 1
ATOM 763 N N . VAL A 1 92 ? 4.377 17.829 0.668 1.00 73.25 92 VAL A N 1
ATOM 764 C CA . VAL A 1 92 ? 5.704 18.372 0.337 1.00 73.25 92 VAL A CA 1
ATOM 765 C C . VAL A 1 92 ? 5.680 19.032 -1.043 1.00 73.25 92 VAL A C 1
ATOM 767 O O . VAL A 1 92 ? 6.257 20.099 -1.207 1.00 73.25 92 VAL A O 1
ATOM 770 N N . PHE A 1 93 ? 4.969 18.450 -2.009 1.00 64.75 93 PHE A N 1
ATOM 771 C CA . PHE A 1 93 ? 4.952 18.933 -3.394 1.00 64.75 93 PHE A CA 1
ATOM 772 C C . PHE A 1 93 ? 3.847 19.953 -3.710 1.00 64.75 93 PHE A C 1
ATOM 774 O O . PHE A 1 93 ? 3.965 20.697 -4.677 1.00 64.75 93 PHE A O 1
ATOM 781 N N . LEU A 1 94 ? 2.803 20.055 -2.883 1.00 62.38 94 LEU A N 1
ATOM 782 C CA . LEU A 1 94 ? 1.805 21.132 -2.946 1.00 62.38 94 LEU A CA 1
ATOM 783 C C . LEU A 1 94 ? 2.412 22.503 -2.611 1.00 62.38 94 LEU A C 1
ATOM 785 O O . LEU A 1 94 ? 1.830 23.522 -2.956 1.00 62.38 94 LEU A O 1
ATOM 789 N N . GLN A 1 95 ? 3.577 22.541 -1.956 1.00 62.16 95 GLN A N 1
ATOM 790 C CA . GLN A 1 95 ? 4.338 23.778 -1.757 1.00 62.16 95 GLN A CA 1
ATOM 791 C C . GLN A 1 95 ? 5.030 24.266 -3.047 1.00 62.16 95 GLN A C 1
ATOM 793 O O . GLN A 1 95 ? 5.415 25.430 -3.099 1.00 62.16 95 GLN A O 1
ATOM 798 N N . ASP A 1 96 ? 5.136 23.409 -4.072 1.00 62.62 96 ASP A N 1
ATOM 799 C CA . ASP A 1 96 ? 5.778 23.676 -5.371 1.00 62.62 96 ASP A CA 1
ATOM 800 C C . ASP A 1 96 ? 4.763 23.884 -6.530 1.00 62.62 96 ASP A C 1
ATOM 802 O O . ASP A 1 96 ? 5.160 23.889 -7.694 1.00 62.62 96 ASP A O 1
ATOM 806 N N . ASP A 1 97 ? 3.457 24.044 -6.246 1.00 60.84 97 ASP A N 1
ATOM 807 C CA . ASP A 1 97 ? 2.373 24.254 -7.240 1.00 60.84 97 ASP A CA 1
ATOM 808 C C . ASP A 1 97 ? 2.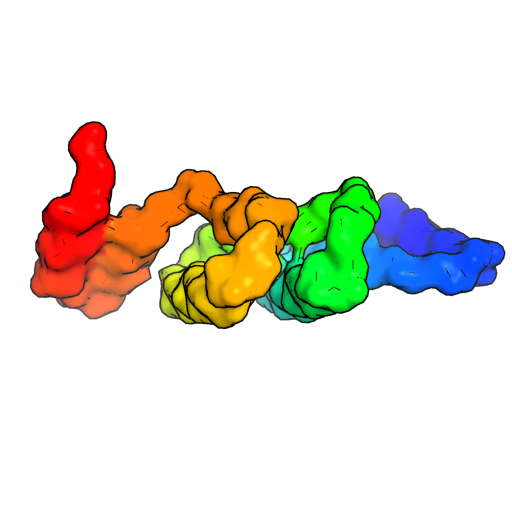327 23.204 -8.385 1.00 60.84 97 ASP A C 1
ATOM 810 O O . ASP A 1 97 ? 1.952 23.491 -9.525 1.00 60.84 97 ASP A O 1
ATOM 814 N N . ASN A 1 98 ? 2.695 21.947 -8.103 1.00 66.38 98 ASN A N 1
ATOM 815 C CA . ASN A 1 98 ? 2.697 20.876 -9.106 1.00 66.38 98 ASN A CA 1
ATOM 816 C C . ASN A 1 98 ? 1.368 20.088 -9.132 1.00 66.38 98 ASN A C 1
ATOM 818 O O . ASN A 1 98 ? 1.212 19.044 -8.491 1.00 66.38 98 ASN A O 1
ATOM 822 N N . ASP A 1 99 ? 0.417 20.568 -9.937 1.00 67.75 99 ASP A N 1
ATOM 823 C CA . ASP A 1 99 ? -0.906 19.951 -10.144 1.00 67.75 99 ASP A CA 1
ATOM 824 C C . ASP A 1 99 ? -0.853 18.515 -10.710 1.00 67.75 99 ASP A C 1
ATOM 826 O O . ASP A 1 99 ? -1.769 17.716 -10.483 1.00 67.75 99 ASP A O 1
ATOM 830 N N . ASN A 1 100 ? 0.215 18.154 -11.431 1.00 65.50 100 ASN A N 1
ATOM 831 C CA . ASN A 1 100 ? 0.359 16.823 -12.029 1.00 65.50 100 ASN A CA 1
ATOM 832 C C . ASN A 1 100 ? 0.668 15.752 -10.971 1.00 65.50 100 ASN A C 1
ATOM 834 O O . ASN A 1 100 ? 0.160 14.634 -11.061 1.00 65.50 100 ASN A O 1
ATOM 838 N N . LEU A 1 101 ? 1.438 16.103 -9.936 1.00 65.38 101 LEU A N 1
ATOM 839 C CA . LEU A 1 101 ? 1.720 15.223 -8.795 1.00 65.38 101 LEU A CA 1
ATOM 840 C C . LEU A 1 101 ? 0.474 14.973 -7.947 1.00 65.38 101 LEU A C 1
ATOM 842 O O . LEU A 1 101 ? 0.227 13.838 -7.543 1.00 65.38 101 LEU A O 1
ATOM 846 N N . SER A 1 102 ? -0.329 16.016 -7.722 1.00 68.19 102 SER A N 1
ATOM 847 C CA . SER A 1 102 ? -1.570 15.906 -6.952 1.00 68.19 102 SER A CA 1
ATOM 848 C C . SER A 1 102 ? -2.526 14.882 -7.573 1.00 68.19 102 SER A C 1
ATOM 850 O O . SER A 1 102 ? -3.034 14.016 -6.868 1.00 68.19 102 SER A O 1
ATOM 852 N N . LYS A 1 103 ? -2.683 14.901 -8.904 1.00 69.88 103 LYS A N 1
ATOM 853 C CA . LYS A 1 103 ? -3.514 13.934 -9.642 1.00 69.88 103 LYS A CA 1
ATOM 854 C C . LYS A 1 103 ? -2.925 12.525 -9.678 1.00 69.88 103 LYS A C 1
ATOM 856 O O . LYS A 1 103 ? -3.671 11.557 -9.615 1.00 69.88 103 LYS A O 1
ATOM 861 N N . ALA A 1 104 ? -1.602 12.386 -9.779 1.00 64.75 104 ALA A N 1
ATOM 862 C CA . ALA A 1 104 ? -0.942 11.076 -9.767 1.00 64.75 104 ALA A CA 1
ATOM 863 C C . ALA A 1 104 ? -1.025 10.374 -8.394 1.00 64.75 104 ALA A C 1
ATOM 865 O O . ALA A 1 104 ? -0.913 9.149 -8.304 1.00 64.75 104 ALA A O 1
ATOM 866 N N . MET A 1 105 ? -1.208 11.156 -7.327 1.00 68.94 105 MET A N 1
ATOM 867 C CA . MET A 1 105 ? -1.368 10.692 -5.946 1.00 68.94 105 MET A CA 1
ATOM 868 C C . MET A 1 105 ? -2.826 10.686 -5.472 1.00 68.94 105 MET A C 1
ATOM 870 O O . MET A 1 105 ? -3.088 10.277 -4.340 1.00 68.94 105 MET A O 1
ATOM 874 N N . GLU A 1 106 ? -3.766 11.144 -6.299 1.00 68.25 106 GLU A N 1
ATOM 875 C CA . GLU A 1 106 ? -5.187 11.100 -5.982 1.00 68.25 106 GLU A CA 1
ATOM 876 C C . GLU A 1 106 ? -5.638 9.640 -5.988 1.00 68.25 106 GLU A C 1
ATOM 878 O O . GLU A 1 106 ? -5.444 8.913 -6.961 1.00 68.25 106 GLU A O 1
ATOM 883 N N . THR A 1 107 ? -6.195 9.189 -4.867 1.00 68.62 107 THR A N 1
ATOM 884 C CA . THR A 1 107 ? -6.613 7.797 -4.697 1.00 68.62 107 THR A CA 1
ATOM 885 C C . THR A 1 107 ? -8.116 7.742 -4.540 1.00 68.62 107 THR A C 1
ATOM 887 O O . THR A 1 107 ? -8.721 8.524 -3.810 1.00 68.62 107 THR A O 1
ATOM 890 N N . THR A 1 108 ? -8.732 6.786 -5.226 1.00 71.88 108 THR A N 1
ATOM 891 C CA . THR A 1 108 ? -10.185 6.562 -5.201 1.00 71.88 108 THR A CA 1
ATOM 892 C C . THR A 1 108 ? -10.650 5.800 -3.957 1.00 71.88 108 THR A C 1
ATOM 894 O O . THR A 1 108 ? -11.831 5.491 -3.801 1.00 71.88 108 THR A O 1
ATOM 897 N N . ILE A 1 109 ? -9.722 5.482 -3.057 1.00 76.50 109 ILE A N 1
ATOM 898 C CA . ILE A 1 109 ? -9.929 4.546 -1.963 1.00 76.50 109 ILE A CA 1
ATOM 899 C C . ILE A 1 109 ? -10.349 5.286 -0.699 1.00 76.50 109 ILE A C 1
ATOM 901 O O . ILE A 1 109 ? -9.654 6.176 -0.207 1.00 76.50 109 ILE A O 1
ATOM 905 N N . ASP A 1 110 ? -11.460 4.849 -0.106 1.00 85.38 110 ASP A N 1
ATOM 906 C CA . ASP A 1 110 ? -11.888 5.343 1.198 1.00 85.38 110 ASP A CA 1
ATOM 907 C C . ASP A 1 110 ? -10.988 4.781 2.310 1.00 85.38 110 ASP A C 1
ATOM 909 O O . ASP A 1 110 ? -11.188 3.688 2.852 1.00 85.38 110 ASP A O 1
ATOM 913 N N . ILE A 1 111 ? -9.983 5.568 2.690 1.00 86.88 111 ILE A N 1
ATOM 914 C CA . ILE A 1 111 ? -9.059 5.197 3.761 1.00 86.88 111 ILE A CA 1
ATOM 915 C C . ILE A 1 111 ? -9.753 5.051 5.124 1.00 86.88 111 ILE A C 1
ATOM 917 O O . ILE A 1 111 ? -9.262 4.324 5.990 1.00 86.88 111 ILE A O 1
ATOM 921 N N . ASN A 1 112 ? -10.893 5.713 5.350 1.00 87.62 112 ASN A N 1
ATOM 922 C CA . ASN A 1 112 ? -11.642 5.570 6.597 1.00 87.62 112 ASN A CA 1
ATOM 923 C C . ASN A 1 112 ? -12.387 4.232 6.633 1.00 87.62 112 ASN A C 1
ATOM 925 O O . ASN A 1 112 ? -12.434 3.612 7.699 1.00 87.62 112 ASN A O 1
ATOM 929 N N . ALA A 1 113 ? -12.875 3.742 5.489 1.00 88.06 113 ALA A N 1
ATOM 930 C CA . ALA A 1 113 ? -13.364 2.369 5.353 1.00 88.06 113 ALA A CA 1
ATOM 931 C C . ALA A 1 113 ? -12.272 1.352 5.705 1.00 88.06 113 ALA A C 1
ATOM 933 O O . ALA A 1 113 ? -12.498 0.456 6.517 1.00 88.06 113 ALA A O 1
ATOM 934 N N . ILE A 1 114 ? -11.050 1.543 5.209 1.00 89.88 114 ILE A N 1
ATOM 935 C CA . ILE A 1 114 ? -9.932 0.634 5.503 1.00 89.88 114 ILE A CA 1
ATOM 936 C C . ILE A 1 114 ? -9.507 0.700 6.971 1.00 89.88 114 ILE A C 1
ATOM 938 O O . ILE A 1 114 ? -9.275 -0.333 7.600 1.00 89.88 114 ILE A O 1
ATOM 942 N N . ARG A 1 115 ? -9.471 1.897 7.566 1.00 89.38 115 ARG A N 1
ATOM 943 C CA . ARG A 1 115 ? -9.242 2.059 9.010 1.00 89.38 115 ARG A CA 1
ATOM 944 C C . ARG A 1 115 ? -10.308 1.339 9.832 1.00 89.38 115 ARG A C 1
ATOM 946 O O . ARG A 1 115 ? -9.968 0.691 10.816 1.00 89.38 115 ARG A O 1
ATOM 953 N N . ALA A 1 116 ? -11.574 1.395 9.420 1.00 89.50 116 ALA A N 1
ATOM 954 C CA . ALA A 1 116 ? -12.642 0.646 10.072 1.00 89.50 116 ALA A CA 1
ATOM 955 C C . ALA A 1 116 ? -12.443 -0.872 9.955 1.00 89.50 116 ALA A C 1
ATOM 957 O O . ALA A 1 116 ? -12.571 -1.559 10.966 1.00 89.50 116 ALA A O 1
ATOM 958 N N . MET A 1 117 ? -12.068 -1.385 8.779 1.00 89.81 117 MET A N 1
ATOM 959 C CA . MET A 1 117 ? -11.749 -2.808 8.589 1.00 89.81 117 MET A CA 1
ATOM 960 C C . MET A 1 117 ? -10.582 -3.248 9.487 1.00 89.81 117 MET A C 1
ATOM 962 O O . MET A 1 117 ? -10.704 -4.226 10.222 1.00 89.81 117 MET A O 1
ATOM 966 N N . SER A 1 118 ? -9.507 -2.454 9.535 1.00 92.00 118 SER A N 1
ATOM 967 C CA . SER A 1 118 ? -8.360 -2.688 10.421 1.00 92.00 118 SER A CA 1
ATOM 968 C C . SER A 1 118 ? -8.755 -2.707 11.902 1.00 92.00 118 SER A C 1
ATOM 970 O O . SER A 1 118 ? -8.322 -3.578 12.657 1.00 92.00 118 SER A O 1
ATOM 972 N N . CYS A 1 119 ? -9.561 -1.743 12.355 1.00 89.50 119 CYS A N 1
ATOM 973 C CA . CYS A 1 119 ? -10.033 -1.680 13.740 1.00 89.50 119 CYS A CA 1
ATOM 974 C C . CYS A 1 119 ? -10.965 -2.851 14.077 1.00 89.50 119 CYS A C 1
ATOM 976 O O . CYS A 1 119 ? -10.883 -3.408 15.172 1.00 89.50 119 CYS A O 1
ATOM 978 N N . PHE A 1 120 ? -11.821 -3.252 13.135 1.00 90.38 120 PHE A N 1
ATOM 979 C CA . PHE A 1 120 ? -12.730 -4.380 13.301 1.00 90.38 120 PHE A CA 1
ATOM 980 C C . PHE A 1 120 ? -11.971 -5.697 13.503 1.00 90.38 120 PHE A C 1
ATOM 982 O O . PHE A 1 120 ? -12.246 -6.414 14.466 1.00 90.38 120 PHE A O 1
ATOM 989 N N . GLU A 1 121 ? -10.970 -5.986 12.668 1.00 90.56 121 GLU A N 1
ATOM 990 C CA . GLU A 1 121 ? -10.149 -7.198 12.796 1.00 90.56 121 GLU A CA 1
ATOM 991 C C . GLU A 1 121 ? -9.356 -7.247 14.106 1.00 90.56 121 GLU A C 1
ATOM 993 O 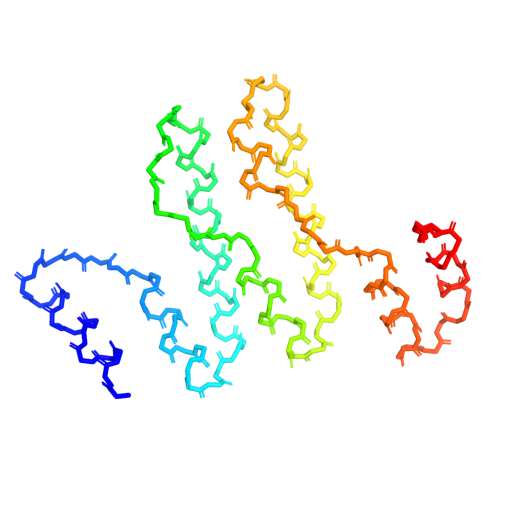O . GLU A 1 121 ? -9.255 -8.299 14.739 1.00 90.56 121 GLU A O 1
ATOM 998 N N . ASN A 1 122 ? -8.868 -6.094 14.568 1.00 90.50 122 ASN A N 1
ATOM 999 C CA . ASN A 1 122 ? -8.135 -5.975 15.830 1.00 90.50 122 ASN A CA 1
ATOM 1000 C C . ASN A 1 122 ? -9.042 -5.871 17.071 1.00 90.50 122 ASN A C 1
ATOM 1002 O O . ASN A 1 122 ? -8.538 -5.711 18.182 1.00 90.50 122 ASN A O 1
ATOM 1006 N N . ARG A 1 123 ? -10.371 -5.973 16.911 1.00 91.19 123 ARG A N 1
ATOM 1007 C CA . ARG A 1 123 ? -11.376 -5.812 17.983 1.00 91.19 123 ARG A CA 1
ATOM 1008 C C . ARG A 1 123 ? -11.297 -4.461 18.714 1.00 91.19 123 ARG A C 1
ATOM 1010 O O . ARG A 1 123 ? -11.732 -4.346 19.860 1.00 91.19 123 ARG A O 1
ATOM 1017 N N . ASP A 1 124 ? -10.782 -3.432 18.047 1.00 92.44 124 ASP A N 1
ATOM 1018 C CA . ASP A 1 124 ? -10.763 -2.056 18.537 1.00 92.44 124 ASP A CA 1
ATOM 1019 C C . ASP A 1 124 ? -12.062 -1.338 18.144 1.00 92.44 124 ASP A C 1
ATOM 1021 O O . ASP A 1 124 ? -12.191 -0.698 17.096 1.00 92.44 124 ASP A O 1
ATOM 1025 N N . PHE A 1 125 ? -13.067 -1.458 19.008 1.00 87.94 125 PHE A N 1
ATOM 1026 C CA . PHE A 1 125 ? -14.387 -0.881 18.761 1.00 87.94 125 PHE A CA 1
ATOM 1027 C C . PHE A 1 125 ? -14.440 0.642 18.933 1.00 87.94 125 PHE A C 1
ATOM 1029 O O . PHE A 1 125 ? -15.348 1.278 18.392 1.00 87.94 125 PHE A O 1
ATOM 1036 N N . GLU A 1 126 ? -13.494 1.247 19.655 1.00 90.12 126 GLU A N 1
ATOM 1037 C CA . GLU A 1 126 ? -13.427 2.706 19.777 1.00 90.12 126 GLU A CA 1
ATOM 1038 C C . GLU A 1 126 ? -12.831 3.320 18.509 1.00 90.12 126 GLU A C 1
ATOM 1040 O O . GLU A 1 126 ? -13.430 4.238 17.936 1.00 90.12 126 GLU A O 1
ATOM 1045 N N . GLY A 1 127 ? -11.743 2.745 17.988 1.00 86.62 127 GLY A N 1
ATOM 1046 C CA . GLY A 1 127 ? -11.197 3.112 16.681 1.00 86.62 127 GLY A CA 1
ATOM 1047 C C . GLY A 1 127 ? -12.223 2.950 15.556 1.00 86.62 127 GLY A C 1
ATOM 1048 O O . GLY A 1 127 ? -12.394 3.854 14.732 1.00 86.62 127 GLY A O 1
ATOM 1049 N N . LEU A 1 128 ? -13.010 1.868 15.586 1.00 87.69 128 LEU A N 1
ATOM 1050 C CA . LEU A 1 128 ? -14.090 1.625 14.625 1.00 87.69 128 LEU A CA 1
ATOM 1051 C C . LEU A 1 128 ? -15.154 2.735 14.637 1.00 87.69 128 LEU A C 1
ATOM 1053 O O . LEU A 1 128 ? -15.576 3.206 13.579 1.00 87.69 128 LEU A O 1
ATOM 1057 N N . LYS A 1 129 ? -15.589 3.191 15.821 1.00 87.19 129 LYS A N 1
ATOM 1058 C CA . LYS A 1 129 ? -16.560 4.295 15.944 1.00 87.19 129 LYS A CA 1
ATOM 1059 C C . LYS A 1 129 ? -16.008 5.593 15.365 1.00 87.19 129 LYS A C 1
ATOM 1061 O O . LYS A 1 129 ? -16.752 6.331 14.719 1.00 87.19 129 LYS A O 1
ATOM 1066 N N . VAL A 1 130 ? -14.729 5.881 15.606 1.00 89.12 130 VAL A N 1
ATOM 1067 C CA . VAL A 1 130 ? -14.062 7.080 15.084 1.00 89.12 130 VAL A CA 1
ATOM 1068 C C . VAL A 1 130 ? -13.958 7.021 13.563 1.00 89.12 130 VAL A C 1
ATOM 1070 O O . VAL A 1 130 ? -14.307 7.999 12.904 1.00 89.12 130 VAL A O 1
ATOM 1073 N N . ALA A 1 131 ? -13.534 5.884 13.008 1.00 84.75 131 ALA A N 1
ATOM 1074 C CA . ALA A 1 131 ? -13.436 5.682 11.567 1.00 84.75 131 ALA A CA 1
ATOM 1075 C C . ALA A 1 131 ? -14.807 5.824 10.888 1.00 84.75 131 ALA A C 1
ATOM 1077 O O . ALA A 1 131 ? -14.944 6.585 9.934 1.00 84.75 131 ALA A O 1
ATOM 1078 N N . ARG A 1 132 ? -15.851 5.200 11.452 1.00 84.88 132 ARG A N 1
ATOM 1079 C CA . ARG A 1 132 ? -17.223 5.271 10.925 1.00 84.88 132 ARG A CA 1
ATOM 1080 C C . ARG A 1 132 ? -17.778 6.694 10.868 1.00 84.88 132 ARG A C 1
ATOM 1082 O O . ARG A 1 132 ? -18.468 7.037 9.923 1.00 84.88 132 ARG A O 1
ATOM 1089 N N . ARG A 1 133 ? -17.489 7.540 11.864 1.00 87.12 133 ARG A N 1
ATOM 1090 C CA . ARG A 1 133 ? -17.941 8.949 11.869 1.00 87.12 133 ARG A CA 1
ATOM 1091 C C . ARG A 1 133 ? -17.322 9.792 10.751 1.00 87.12 133 ARG A C 1
ATOM 1093 O O . ARG A 1 133 ? -17.836 10.868 10.476 1.00 87.12 133 ARG A O 1
ATOM 1100 N N . LYS A 1 134 ? -16.200 9.347 10.183 1.00 84.00 134 LYS A N 1
ATOM 1101 C CA . LYS A 1 134 ? -15.448 10.053 9.139 1.00 84.00 134 LYS A CA 1
ATOM 1102 C C . LYS A 1 134 ? -15.719 9.510 7.734 1.00 84.00 134 LYS A C 1
ATOM 1104 O O . LYS A 1 134 ? -15.137 10.023 6.784 1.00 84.00 134 LYS A O 1
ATOM 1109 N N . MET A 1 135 ? -16.549 8.477 7.601 1.00 80.50 135 MET A N 1
ATOM 1110 C CA . MET A 1 135 ? -16.956 7.974 6.291 1.00 80.50 135 MET A CA 1
ATOM 1111 C C . MET A 1 135 ? -17.934 8.958 5.632 1.00 80.50 135 MET A C 1
ATOM 1113 O O . MET A 1 135 ? -18.747 9.557 6.345 1.00 80.50 135 MET A O 1
ATOM 1117 N N . PRO A 1 136 ? -17.863 9.146 4.305 1.00 70.38 136 PRO A N 1
ATOM 1118 C CA . PRO A 1 136 ? -18.896 9.864 3.571 1.00 70.38 136 PRO A CA 1
ATOM 1119 C C . PRO A 1 136 ? -20.243 9.130 3.721 1.00 70.38 136 PRO A C 1
ATOM 1121 O O . PRO A 1 136 ? -20.282 7.900 3.709 1.00 70.38 136 PRO A O 1
ATOM 1124 N N . ASN A 1 137 ? -21.324 9.892 3.932 1.00 57.84 137 ASN A N 1
ATOM 1125 C CA . ASN A 1 137 ? -22.695 9.365 4.030 1.00 57.84 137 ASN A CA 1
ATOM 1126 C C . ASN A 1 137 ? -23.238 8.932 2.668 1.00 57.84 137 ASN A C 1
ATOM 1128 O O . ASN A 1 137 ? -22.957 9.651 1.683 1.00 57.84 137 ASN A O 1
#

pLDDT: mean 78.52, std 10.88, range [50.31, 92.44]

Secondary structure (DSSP, 8-state):
-HHHHHHHHHHHHH----HHHHHHHHHHTT-HHHHHHHHHHHHHHHHHHHHH-S---S----THHHHHHHHHTT-HHHHHHHHHHHHHHHHHHGGGT-HHHHHHT---S-HHHHHHHHHHHTT-HHHHHHHHHTS--

Foldseek 3Di:
DVLVVVQVCCCPPVVDNPLLSVLVVCVVVVVLVVSLVSLLVVLVVQLVVVLVDVDPPVPLSANVSNVVSCVVVLVLVVNLVSLVVLVVSVVVCVVVVNPVSVVSSDDPDLNLVSQLSVCVVVVNVVSNVVSVVPDDD

Sequence (137 aa):
MAIHGIYTWLKNIHQLDWSWIQACEHEAARNLKQAAYEYKLLSNEHFKTLSMSNETKDDKISSELVYDCYLSLHQWPELIAWNDTCIKMQMVFLQDDNDNLSKAMETTIDINAIRAMSCFE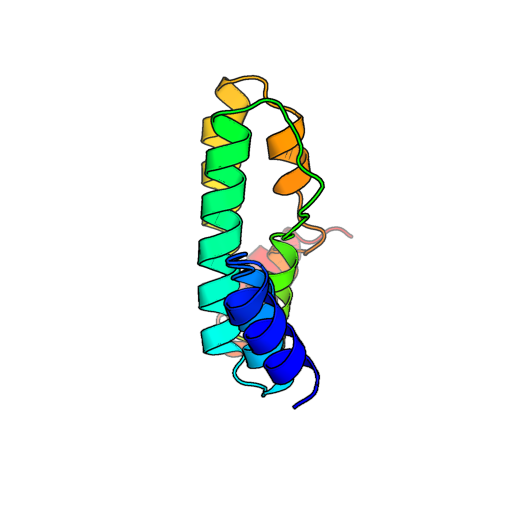NRDFEGLKVARRKMPN